Protein AF-L7U438-F1 (afdb_monomer_lite)

Radius of gyration: 22.65 Å; chains: 1; bounding box: 56×28×58 Å

Secondary structure (DSSP, 8-state):
---HHHHHHHHHHHHHHHHHHHHHHHHHHHHHHHHHHHHHHHHHHHHHHHHHHHHHHHHHHHHHHS-HHHHHHHHHH-GGGHHHHHHHHHHTT---GGGHHHHHHHHTSS-HHHHHHHHHHHHHH-HHHHHHTTT--TTS-HHHHHHHHHHHHTS---

Foldseek 3Di:
DQDPLNVLLQVLLQVQLQVQLVVLCVPPNPVRSNVRSVVRNVVSNVVSCVVVVVVVVVVLVVLLPDDLVRLLVCCLVPLLCVQVSVVSCVVVVHPCVVCLVVLLVLLLDQDLSSVVSSLVNCVPPVVQLNVLVVVDDSPDGSVVSNVSSVVSVVDPDD

pLDDT: mean 93.41, std 6.25, range [52.19, 97.56]

Organism: Myxococcus stipitatus (strain DSM 14675 / JCM 12634 / Mx s8) (NCBI:txid1278073)

Structure (mmCIF, N/CA/C/O backbone):
data_AF-L7U43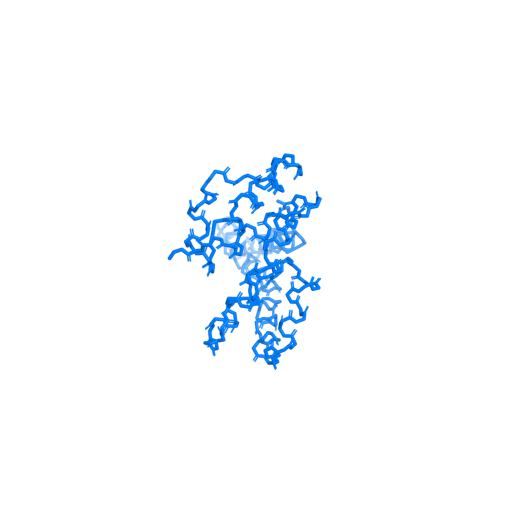8-F1
#
_entry.id   AF-L7U438-F1
#
loop_
_atom_site.group_PDB
_atom_site.id
_atom_site.type_symbol
_atom_site.label_atom_id
_atom_site.label_alt_id
_atom_site.label_comp_id
_atom_site.label_asym_id
_atom_site.label_entity_id
_atom_site.label_seq_id
_atom_site.pdbx_PDB_ins_code
_atom_site.Cartn_x
_atom_site.Cartn_y
_atom_site.Cartn_z
_atom_site.occupancy
_atom_site.B_iso_or_equiv
_atom_site.auth_seq_id
_atom_site.auth_comp_id
_atom_site.auth_asym_id
_atom_site.auth_atom_id
_atom_site.pdbx_PDB_model_num
ATOM 1 N N . MET A 1 1 ? -4.991 7.340 -10.726 1.00 67.12 1 MET A N 1
ATOM 2 C CA . MET A 1 1 ? -4.402 8.659 -10.417 1.00 67.12 1 MET A CA 1
ATOM 3 C C . MET A 1 1 ? -2.962 8.635 -10.878 1.00 67.12 1 MET A C 1
ATOM 5 O O . MET A 1 1 ? -2.288 7.661 -10.583 1.00 67.12 1 MET A O 1
ATOM 9 N N . PHE A 1 2 ? -2.537 9.646 -11.630 1.00 81.62 2 PHE A N 1
ATOM 10 C CA . PHE A 1 2 ? -1.146 9.814 -12.050 1.00 81.62 2 PHE A CA 1
ATOM 11 C C . PHE A 1 2 ? -0.419 10.631 -10.978 1.00 81.62 2 PHE A C 1
ATOM 13 O O . PHE A 1 2 ? -0.888 11.713 -10.623 1.00 81.62 2 PHE A O 1
ATOM 20 N N . THR A 1 3 ? 0.659 10.097 -10.407 1.00 90.25 3 THR A N 1
ATOM 21 C CA . THR A 1 3 ? 1.392 10.730 -9.301 1.00 90.25 3 THR A CA 1
ATOM 22 C C . THR A 1 3 ? 2.642 11.463 -9.790 1.00 90.25 3 THR A C 1
ATOM 24 O O . THR A 1 3 ? 3.120 11.247 -10.904 1.00 90.25 3 THR A O 1
ATOM 27 N N . LEU A 1 4 ? 3.225 12.311 -8.935 1.00 89.06 4 LEU A N 1
ATOM 28 C CA . LEU A 1 4 ? 4.519 12.943 -9.216 1.00 89.06 4 LEU A CA 1
ATOM 29 C C . LEU A 1 4 ? 5.626 11.900 -9.460 1.00 89.06 4 LEU A C 1
ATOM 31 O O . LEU A 1 4 ? 6.494 12.114 -10.302 1.00 89.06 4 LEU A O 1
ATOM 35 N N . PHE A 1 5 ? 5.585 10.759 -8.765 1.00 90.19 5 PHE A N 1
ATOM 36 C CA . PHE A 1 5 ? 6.540 9.670 -8.982 1.00 90.19 5 PHE A CA 1
ATOM 37 C C . PHE A 1 5 ? 6.381 9.040 -10.369 1.00 90.19 5 PHE A C 1
ATOM 39 O O . PHE A 1 5 ? 7.384 8.743 -11.016 1.00 90.19 5 PHE A O 1
ATOM 46 N N . ASP A 1 6 ? 5.145 8.900 -10.855 1.00 89.19 6 ASP A N 1
ATOM 47 C CA . ASP A 1 6 ? 4.881 8.417 -12.213 1.00 89.19 6 ASP A CA 1
ATOM 48 C C . ASP A 1 6 ? 5.417 9.402 -13.256 1.00 89.19 6 ASP A C 1
ATOM 50 O O . ASP A 1 6 ? 6.069 8.986 -14.213 1.00 89.19 6 ASP A O 1
ATOM 54 N N . LEU A 1 7 ? 5.2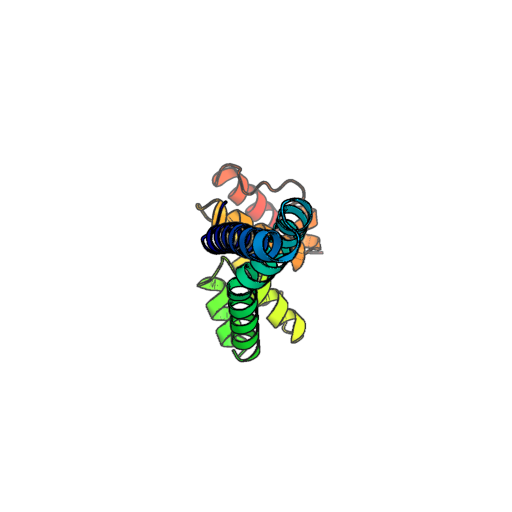33 10.709 -13.031 1.00 92.12 7 LEU A N 1
ATOM 55 C CA . LEU A 1 7 ? 5.797 11.749 -13.893 1.00 92.12 7 LEU A CA 1
ATOM 56 C C . LEU A 1 7 ? 7.324 11.656 -13.964 1.00 92.12 7 LEU A C 1
ATOM 58 O O . LEU A 1 7 ? 7.888 11.618 -15.056 1.00 92.12 7 LEU A O 1
ATOM 62 N N . LEU A 1 8 ? 7.991 11.584 -12.809 1.00 92.06 8 LEU A N 1
ATOM 63 C CA . LEU A 1 8 ? 9.447 11.455 -12.736 1.00 92.06 8 LEU A CA 1
ATOM 64 C C . LEU A 1 8 ? 9.935 10.186 -13.434 1.00 92.06 8 LEU A C 1
ATOM 66 O O . LEU A 1 8 ? 10.928 10.228 -14.158 1.00 92.06 8 LEU A O 1
ATOM 70 N N . ARG A 1 9 ? 9.220 9.070 -13.266 1.00 92.12 9 ARG A N 1
ATOM 71 C CA . ARG A 1 9 ? 9.547 7.807 -13.926 1.00 92.12 9 ARG A CA 1
ATOM 72 C C . ARG A 1 9 ? 9.427 7.903 -15.443 1.00 92.12 9 ARG A C 1
ATOM 74 O O . ARG A 1 9 ? 10.328 7.443 -16.144 1.00 92.12 9 ARG A O 1
ATOM 81 N N . VAL A 1 10 ? 8.357 8.510 -15.952 1.00 94.25 10 VAL A N 1
ATOM 82 C CA . VAL A 1 10 ? 8.166 8.724 -17.394 1.00 94.25 10 VAL A CA 1
ATOM 83 C C . VAL A 1 10 ? 9.264 9.630 -17.945 1.00 94.25 10 VAL A C 1
ATOM 85 O O . VAL A 1 10 ? 9.916 9.262 -18.919 1.00 94.25 10 VAL A O 1
ATOM 88 N N . LEU A 1 11 ? 9.540 10.763 -17.292 1.00 95.12 11 LEU A N 1
ATOM 89 C CA . LEU A 1 11 ? 10.595 11.686 -17.717 1.00 95.12 11 LEU A CA 1
ATOM 90 C C . LEU A 1 11 ? 11.974 11.020 -17.715 1.00 95.12 11 LEU A C 1
ATOM 92 O O . LEU A 1 11 ? 12.700 11.129 -18.698 1.00 95.12 11 LEU A O 1
ATOM 96 N N . ALA A 1 12 ? 12.321 10.281 -16.660 1.00 94.31 12 ALA A N 1
ATOM 97 C CA . ALA A 1 12 ? 13.590 9.563 -16.582 1.00 94.31 12 ALA A CA 1
ATOM 98 C C . ALA A 1 12 ? 13.711 8.484 -17.669 1.00 94.31 12 ALA A C 1
ATOM 100 O O . ALA A 1 12 ? 14.783 8.316 -18.243 1.00 94.31 12 ALA A O 1
ATOM 101 N N . THR A 1 13 ? 12.615 7.795 -18.000 1.00 95.75 13 THR A N 1
ATOM 102 C CA . THR A 1 13 ? 12.566 6.815 -19.098 1.00 95.75 13 THR A CA 1
ATOM 103 C C . THR A 1 13 ? 12.819 7.487 -20.447 1.00 95.75 13 THR A C 1
ATOM 105 O O . THR A 1 13 ? 13.662 7.025 -21.211 1.00 95.75 13 THR A O 1
ATOM 108 N N . LEU A 1 14 ? 12.134 8.599 -20.733 1.00 96.06 14 LEU A N 1
ATOM 109 C CA . LEU A 1 14 ? 12.297 9.339 -21.988 1.00 96.06 14 LEU A CA 1
ATOM 110 C C . LEU A 1 14 ? 13.705 9.929 -22.121 1.00 96.06 14 LEU A C 1
ATOM 112 O O . LEU A 1 14 ? 14.334 9.788 -23.166 1.00 96.06 14 LEU A O 1
ATOM 116 N N . MET A 1 15 ? 14.223 10.531 -21.048 1.00 96.06 15 MET A N 1
ATOM 117 C CA . MET A 1 15 ? 15.588 11.061 -21.006 1.00 96.06 15 MET A CA 1
ATOM 118 C C . MET A 1 15 ? 16.623 9.951 -21.172 1.00 96.06 15 MET A C 1
ATOM 120 O O . MET A 1 15 ? 17.565 10.101 -21.945 1.00 96.06 15 MET A O 1
ATOM 124 N N . GLY A 1 16 ? 16.431 8.820 -20.493 1.00 95.00 16 GLY A N 1
ATOM 125 C CA . GLY A 1 16 ? 17.288 7.651 -20.630 1.00 95.00 16 GLY A CA 1
ATOM 126 C C . GLY A 1 16 ? 17.307 7.129 -22.064 1.00 95.00 16 GLY A C 1
ATOM 127 O O . GLY A 1 16 ? 18.382 6.893 -22.607 1.00 95.00 16 GLY A O 1
ATOM 128 N N . ALA A 1 17 ? 16.143 7.014 -22.708 1.00 95.38 17 ALA A N 1
ATOM 129 C CA . ALA A 1 17 ? 16.046 6.586 -24.100 1.00 95.38 17 ALA A CA 1
ATOM 130 C C . ALA A 1 17 ? 16.703 7.584 -25.067 1.00 95.38 17 ALA A C 1
ATOM 132 O O . ALA A 1 17 ? 17.437 7.171 -25.960 1.00 95.38 17 ALA A O 1
ATOM 133 N N . ALA A 1 18 ? 16.503 8.889 -24.868 1.00 95.50 18 ALA A N 1
ATOM 134 C CA . ALA A 1 18 ? 17.122 9.920 -25.698 1.00 95.50 18 ALA A CA 1
ATOM 135 C C . ALA A 1 18 ? 18.657 9.909 -25.581 1.00 95.50 18 ALA A C 1
ATOM 137 O O . ALA A 1 18 ? 19.354 9.862 -26.593 1.00 95.50 18 ALA A O 1
ATOM 138 N N . VAL A 1 19 ? 19.189 9.889 -24.353 1.00 95.44 19 VAL A N 1
ATOM 139 C CA . VAL A 1 19 ? 20.639 9.836 -24.099 1.00 95.44 19 VAL A CA 1
ATOM 140 C C . VAL A 1 19 ? 21.234 8.527 -24.611 1.00 95.44 19 VAL A C 1
ATOM 142 O O . VAL A 1 19 ? 22.263 8.539 -25.282 1.00 95.44 19 VAL A O 1
ATOM 145 N N . GLY A 1 20 ? 20.575 7.400 -24.337 1.00 94.12 20 GLY A N 1
ATOM 146 C CA . GLY A 1 20 ? 21.010 6.090 -24.803 1.00 94.12 20 GLY A CA 1
ATOM 147 C C . GLY A 1 20 ? 21.028 5.995 -26.326 1.00 94.12 20 GLY A C 1
ATOM 148 O O . GLY A 1 20 ? 21.998 5.498 -26.888 1.00 94.12 20 GLY A O 1
ATOM 149 N N . GLY A 1 21 ? 20.003 6.518 -27.002 1.00 93.56 21 GLY A N 1
ATOM 150 C CA . GLY A 1 21 ? 19.932 6.529 -28.461 1.00 93.56 21 GLY A CA 1
ATOM 151 C C . GLY A 1 21 ? 20.969 7.441 -29.106 1.00 93.56 21 GLY A C 1
ATOM 152 O O . GLY A 1 21 ? 21.564 7.063 -30.112 1.00 93.56 21 GLY A O 1
ATOM 153 N N . TRP A 1 22 ? 21.245 8.601 -28.506 1.00 94.56 22 TRP A N 1
ATOM 154 C CA . TRP A 1 22 ? 22.301 9.503 -28.970 1.00 94.56 22 TRP A CA 1
ATOM 155 C C . TRP A 1 22 ? 23.698 8.881 -28.822 1.00 94.56 22 TRP A C 1
ATOM 157 O O . TRP A 1 22 ? 24.481 8.873 -29.771 1.00 94.56 22 TRP A O 1
ATOM 167 N N . LEU A 1 23 ? 23.994 8.281 -27.663 1.00 93.56 23 LEU A N 1
ATOM 168 C CA . LEU A 1 23 ? 25.256 7.566 -27.440 1.00 93.56 23 LEU A CA 1
ATOM 169 C C . LEU A 1 23 ? 25.387 6.346 -28.356 1.00 93.56 23 LEU A C 1
ATOM 171 O O . LEU A 1 23 ? 26.451 6.104 -28.921 1.00 93.56 23 LEU A O 1
ATOM 175 N N . GLY A 1 24 ? 24.306 5.589 -28.531 1.00 92.88 24 GLY A N 1
ATOM 176 C CA . GLY A 1 24 ? 24.285 4.416 -29.392 1.00 92.88 24 GLY A CA 1
ATOM 177 C C . GLY A 1 24 ? 24.537 4.757 -30.860 1.00 92.88 24 GLY A C 1
ATOM 178 O O . GLY A 1 24 ? 25.322 4.070 -31.515 1.00 92.88 24 GLY A O 1
ATOM 179 N N . ASP A 1 25 ? 23.932 5.841 -31.354 1.00 93.44 25 ASP A N 1
ATOM 180 C CA . ASP A 1 25 ? 24.143 6.322 -32.722 1.00 93.44 25 ASP A CA 1
ATOM 181 C C . ASP A 1 25 ? 25.611 6.677 -32.980 1.00 93.44 25 ASP A C 1
ATOM 183 O O . ASP A 1 25 ? 26.197 6.249 -33.974 1.00 93.44 25 ASP A O 1
ATOM 187 N N . SER A 1 26 ? 26.245 7.357 -32.021 1.00 92.06 26 SER A N 1
ATOM 188 C CA . SER A 1 26 ? 27.652 7.760 -32.126 1.00 92.06 26 SER A CA 1
ATOM 189 C C . SER A 1 26 ? 28.641 6.589 -32.233 1.00 92.06 26 SER A C 1
ATOM 191 O O . SER A 1 26 ? 29.740 6.768 -32.755 1.00 92.06 26 SER A O 1
ATOM 193 N N . LEU A 1 27 ? 28.261 5.394 -31.764 1.00 89.56 27 LEU A N 1
ATOM 194 C CA . LEU A 1 27 ? 29.136 4.217 -31.717 1.00 89.56 27 LEU A CA 1
ATOM 195 C C . LEU A 1 27 ? 28.850 3.207 -32.834 1.00 89.56 27 LEU A C 1
ATOM 197 O O . LEU A 1 27 ? 29.784 2.635 -33.392 1.00 89.56 27 LEU A O 1
ATOM 201 N N . PHE A 1 28 ? 27.575 2.964 -33.152 1.00 91.75 28 PHE A N 1
ATOM 202 C CA . PHE A 1 28 ? 27.167 1.903 -34.084 1.00 91.75 28 PHE A CA 1
ATOM 203 C C . PHE A 1 28 ? 26.090 2.358 -35.088 1.00 91.75 28 PHE A C 1
ATOM 205 O O . PHE A 1 28 ? 25.410 1.521 -35.689 1.00 91.75 28 PHE A O 1
ATOM 212 N N . GLY A 1 29 ? 25.903 3.672 -35.260 1.00 92.38 29 GLY A N 1
ATOM 213 C CA . GLY A 1 29 ? 24.893 4.257 -36.143 1.00 92.38 29 GLY A CA 1
ATOM 214 C C . GLY A 1 29 ? 23.467 3.862 -35.750 1.00 92.38 29 GLY A C 1
ATOM 215 O O . GLY A 1 29 ? 23.166 3.609 -34.584 1.00 92.38 29 GLY A O 1
ATOM 216 N N . MET A 1 30 ? 22.583 3.715 -36.739 1.00 93.69 30 MET A N 1
ATOM 217 C CA . MET A 1 30 ? 21.151 3.472 -36.512 1.00 93.69 30 MET A CA 1
ATOM 218 C C . MET A 1 30 ? 20.854 2.255 -35.619 1.00 93.69 30 MET A C 1
ATOM 220 O O . MET A 1 30 ? 20.000 2.331 -34.735 1.00 93.69 30 MET A O 1
ATOM 224 N N . ALA A 1 31 ? 21.567 1.139 -35.811 1.00 94.06 31 ALA A N 1
ATOM 225 C CA . ALA A 1 31 ? 21.389 -0.054 -34.980 1.00 94.06 31 ALA A CA 1
ATOM 226 C C . ALA A 1 31 ? 21.803 0.209 -33.522 1.00 94.06 31 ALA A C 1
ATOM 228 O O . ALA A 1 31 ? 21.106 -0.198 -32.589 1.00 94.06 31 ALA A O 1
ATOM 229 N N . GLY A 1 32 ? 22.899 0.950 -33.333 1.00 94.12 32 GLY A N 1
ATOM 230 C CA . GLY A 1 32 ? 23.331 1.432 -32.027 1.00 94.12 32 GLY A CA 1
ATOM 231 C C . GLY A 1 32 ? 22.313 2.357 -31.384 1.00 94.12 32 GLY A C 1
ATOM 232 O O . GLY A 1 32 ? 22.028 2.199 -30.203 1.00 94.12 32 GLY A O 1
ATOM 233 N N . SER A 1 33 ? 21.718 3.271 -32.151 1.00 93.75 33 SER A N 1
ATOM 234 C CA . SER A 1 33 ? 20.703 4.199 -31.651 1.00 93.75 33 SER A CA 1
ATOM 235 C C . SER A 1 33 ? 19.478 3.472 -31.097 1.00 93.75 33 SER A C 1
ATOM 237 O O . SER A 1 33 ? 19.037 3.751 -29.984 1.00 93.75 33 SER A O 1
ATOM 239 N N . ILE A 1 34 ? 18.967 2.472 -31.821 1.00 95.19 34 ILE A N 1
ATOM 240 C CA . ILE A 1 34 ? 17.808 1.685 -31.376 1.00 95.19 34 ILE A CA 1
ATOM 241 C C . ILE A 1 34 ? 18.144 0.914 -30.093 1.00 95.19 34 ILE A C 1
ATOM 243 O O . ILE A 1 34 ? 17.410 1.001 -29.107 1.00 95.19 34 ILE A O 1
ATOM 247 N N . LEU A 1 35 ? 19.265 0.184 -30.079 1.00 95.75 35 LEU A N 1
ATOM 248 C CA . LEU A 1 35 ? 19.684 -0.587 -28.903 1.00 95.75 35 LEU A CA 1
ATOM 249 C C . LEU A 1 35 ? 19.968 0.318 -27.701 1.00 95.75 35 LEU A C 1
ATOM 251 O O . LEU A 1 35 ? 19.525 0.036 -26.587 1.00 95.75 35 LEU A O 1
ATOM 255 N N . GLY A 1 36 ? 20.664 1.426 -27.933 1.00 94.44 36 GLY A N 1
ATOM 256 C CA . GLY A 1 36 ? 20.981 2.420 -26.924 1.00 94.44 36 GLY A CA 1
ATOM 257 C C . GLY A 1 36 ? 19.724 3.045 -26.329 1.00 94.44 36 GLY A C 1
ATOM 258 O O . GLY A 1 36 ? 19.621 3.148 -25.109 1.00 94.44 36 GLY A O 1
ATOM 259 N N . ALA A 1 37 ? 18.730 3.388 -27.152 1.00 95.00 37 ALA A N 1
ATOM 260 C CA . ALA A 1 37 ? 17.464 3.935 -26.675 1.00 95.00 37 ALA A CA 1
ATOM 261 C C . ALA A 1 37 ? 16.680 2.936 -25.813 1.00 95.00 37 ALA A C 1
ATOM 263 O O . ALA A 1 37 ? 16.119 3.318 -24.786 1.00 95.00 37 ALA A O 1
ATOM 264 N N . LEU A 1 38 ? 16.679 1.648 -26.171 1.00 95.44 38 LEU A N 1
ATOM 265 C CA . LEU A 1 38 ? 16.034 0.606 -25.366 1.00 95.44 38 LEU A CA 1
ATOM 266 C C . LEU A 1 38 ? 16.718 0.436 -24.004 1.00 95.44 38 LEU A C 1
ATOM 268 O O . LEU A 1 38 ? 16.056 0.503 -22.966 1.00 95.44 38 LEU A O 1
ATOM 272 N N . VAL A 1 39 ? 18.043 0.264 -23.991 1.00 96.12 39 VAL A N 1
ATOM 273 C CA . VAL A 1 39 ? 18.820 0.099 -22.748 1.00 96.12 39 VAL A CA 1
ATOM 274 C C . VAL A 1 39 ? 18.720 1.349 -21.876 1.00 96.12 39 VAL A C 1
ATOM 276 O O . VAL A 1 39 ? 18.505 1.255 -20.663 1.00 96.12 39 VAL A O 1
ATOM 279 N N . GLY A 1 40 ? 18.834 2.522 -22.494 1.00 95.12 40 GLY A N 1
ATOM 280 C CA . GLY A 1 40 ? 18.710 3.811 -21.835 1.00 95.12 40 GLY A CA 1
ATOM 281 C C . GLY A 1 40 ? 17.318 4.023 -21.249 1.00 95.12 40 GLY A C 1
ATOM 282 O O . GLY A 1 40 ? 17.202 4.442 -20.102 1.00 95.12 40 GLY A O 1
ATOM 283 N N . GLY A 1 41 ? 16.262 3.661 -21.980 1.00 94.50 41 GLY A N 1
ATOM 284 C CA . GLY A 1 41 ? 14.884 3.734 -21.499 1.00 94.50 41 GLY A CA 1
ATOM 285 C C . GLY A 1 41 ? 14.638 2.825 -20.296 1.00 94.50 41 GLY A C 1
ATOM 286 O O . GLY A 1 41 ? 14.122 3.280 -19.275 1.00 94.50 41 GLY A O 1
ATOM 287 N N . VAL A 1 42 ? 15.076 1.563 -20.363 1.00 95.69 42 VAL A N 1
ATOM 288 C CA . VAL A 1 42 ? 14.978 0.620 -19.235 1.00 95.69 42 VAL A CA 1
ATOM 289 C C . VAL A 1 42 ? 15.725 1.158 -18.013 1.00 95.69 42 VAL A C 1
ATOM 291 O O . VAL A 1 42 ? 15.147 1.249 -16.928 1.00 95.69 42 VAL A O 1
ATOM 294 N N . SER A 1 43 ? 16.978 1.580 -18.188 1.00 95.25 43 SER A N 1
ATOM 295 C CA . SER A 1 43 ? 17.801 2.139 -17.107 1.00 95.25 43 SER A CA 1
ATOM 296 C C . SER A 1 43 ? 17.172 3.407 -16.522 1.00 95.25 43 SER A C 1
ATOM 298 O O . SER A 1 43 ? 17.085 3.558 -15.304 1.00 95.25 43 SER A O 1
ATOM 300 N N . GLY A 1 44 ? 16.647 4.283 -17.381 1.00 93.50 44 GLY A N 1
ATOM 301 C CA . GLY A 1 44 ? 15.915 5.487 -17.004 1.00 93.50 44 GLY A CA 1
ATOM 302 C C . GLY A 1 44 ? 14.662 5.182 -16.186 1.00 93.50 44 GLY A C 1
ATOM 303 O O . GLY A 1 44 ? 14.432 5.826 -15.166 1.00 93.50 44 GLY A O 1
ATOM 304 N N . SER A 1 45 ? 13.894 4.147 -16.543 1.00 92.62 45 SER A N 1
ATOM 305 C CA . SER A 1 45 ? 12.752 3.703 -15.734 1.00 92.62 45 SER A CA 1
ATOM 306 C C . SER A 1 45 ? 13.182 3.198 -14.355 1.00 92.62 45 SER A C 1
ATOM 308 O O . SER A 1 45 ? 12.458 3.431 -13.385 1.00 92.62 45 SER A O 1
ATOM 310 N N . PHE A 1 46 ? 14.309 2.488 -14.242 1.00 93.19 46 PHE A N 1
ATOM 311 C CA . PHE A 1 46 ? 14.826 2.042 -12.943 1.00 93.19 46 PHE A CA 1
ATOM 312 C C . PHE A 1 46 ? 15.247 3.228 -12.075 1.00 93.19 46 PHE A C 1
ATOM 314 O O . PHE A 1 46 ? 14.835 3.320 -10.919 1.00 93.19 46 PHE A O 1
ATOM 321 N N . VAL A 1 47 ? 16.004 4.170 -12.643 1.00 93.44 47 VAL A N 1
ATOM 322 C CA . VAL A 1 47 ? 16.436 5.387 -11.942 1.00 93.44 47 VAL A CA 1
ATOM 323 C C . VAL A 1 47 ? 15.232 6.234 -11.531 1.00 93.44 47 VAL A C 1
ATOM 325 O O . VAL A 1 47 ? 15.147 6.681 -10.391 1.00 93.44 47 VAL A O 1
ATOM 328 N N . GLY A 1 48 ? 14.253 6.392 -12.419 1.00 90.06 48 GLY A N 1
ATOM 329 C CA . GLY A 1 48 ? 13.023 7.129 -12.147 1.00 90.06 48 GLY A CA 1
ATOM 330 C C . GLY A 1 48 ? 12.146 6.509 -11.056 1.00 90.06 48 GLY A C 1
ATOM 331 O O . GLY A 1 48 ? 11.371 7.219 -10.422 1.00 90.06 48 GLY A O 1
ATOM 332 N N . ALA A 1 49 ? 12.287 5.208 -10.784 1.00 91.50 49 ALA A N 1
ATOM 333 C CA . ALA A 1 49 ? 11.600 4.533 -9.683 1.00 91.50 49 ALA A CA 1
ATOM 334 C C . ALA A 1 49 ? 12.319 4.680 -8.324 1.00 91.50 49 ALA A C 1
ATOM 336 O O . ALA A 1 49 ? 11.711 4.415 -7.281 1.00 91.50 49 ALA A O 1
ATOM 337 N N . LEU A 1 50 ? 13.585 5.124 -8.300 1.00 93.31 50 LEU A N 1
ATOM 338 C CA . LEU A 1 50 ? 14.368 5.264 -7.064 1.00 93.31 50 LEU A CA 1
ATOM 339 C C . LEU A 1 50 ? 13.714 6.182 -6.022 1.00 93.31 50 LEU A C 1
ATOM 341 O O . LEU A 1 50 ? 13.664 5.769 -4.863 1.00 93.31 50 LEU A O 1
ATOM 345 N N . PRO A 1 51 ? 13.182 7.376 -6.361 1.00 91.62 51 PRO A N 1
ATOM 346 C CA . PRO A 1 51 ? 12.577 8.254 -5.360 1.00 91.62 51 PRO A CA 1
ATOM 347 C C . PRO A 1 51 ? 11.417 7.587 -4.617 1.00 91.62 51 PRO A C 1
ATOM 349 O O . PRO A 1 51 ? 11.336 7.684 -3.394 1.00 91.62 51 PRO A O 1
ATOM 352 N N . PHE A 1 52 ? 10.569 6.843 -5.336 1.00 90.94 52 PHE A N 1
ATOM 353 C CA . PHE A 1 52 ? 9.478 6.080 -4.733 1.00 90.94 52 PHE A CA 1
ATOM 354 C C . PHE A 1 52 ? 10.010 4.999 -3.786 1.00 90.94 52 PHE A C 1
ATOM 356 O O . PHE A 1 52 ? 9.558 4.894 -2.647 1.00 90.94 52 PHE A O 1
ATOM 363 N N . PHE A 1 53 ? 11.013 4.228 -4.219 1.00 91.50 53 PHE A N 1
ATOM 364 C CA . PHE A 1 53 ? 11.615 3.184 -3.388 1.00 91.50 53 PHE A CA 1
ATOM 365 C C . PHE A 1 53 ? 12.264 3.749 -2.117 1.00 91.50 53 PHE A C 1
ATOM 367 O O . PHE A 1 53 ? 12.110 3.188 -1.031 1.00 91.50 53 PHE A O 1
ATOM 374 N N . LEU A 1 54 ? 12.966 4.878 -2.231 1.00 94.25 54 LEU A N 1
ATOM 375 C CA . LEU A 1 54 ? 13.588 5.556 -1.097 1.00 94.25 54 LEU A CA 1
ATOM 376 C C . LEU A 1 54 ? 12.540 6.105 -0.125 1.00 94.25 54 LEU A C 1
ATOM 378 O O . LEU A 1 54 ? 12.685 5.904 1.081 1.00 94.25 54 LEU A O 1
ATOM 382 N N . ALA A 1 55 ? 11.472 6.726 -0.632 1.00 92.50 55 ALA A N 1
ATOM 383 C CA . ALA A 1 55 ? 10.361 7.202 0.187 1.00 92.50 55 ALA A CA 1
ATOM 384 C C . ALA A 1 55 ? 9.674 6.043 0.925 1.00 92.50 55 ALA A C 1
ATOM 386 O O . ALA A 1 55 ? 9.520 6.097 2.144 1.00 92.50 55 ALA A O 1
ATOM 387 N N . ALA A 1 56 ? 9.359 4.950 0.221 1.00 91.19 56 ALA A N 1
ATOM 388 C CA . ALA A 1 56 ? 8.762 3.754 0.813 1.00 91.19 56 ALA A CA 1
ATOM 389 C C . ALA A 1 56 ? 9.675 3.120 1.877 1.00 91.19 56 ALA A C 1
ATOM 391 O O . ALA A 1 56 ? 9.222 2.755 2.962 1.00 91.19 56 ALA A O 1
ATOM 392 N N . ARG A 1 57 ? 10.986 3.034 1.610 1.00 94.75 57 ARG A N 1
ATOM 393 C CA . ARG A 1 57 ? 11.977 2.542 2.578 1.00 94.75 57 ARG A CA 1
ATOM 394 C C . ARG A 1 57 ? 12.090 3.452 3.798 1.00 94.75 57 ARG A C 1
ATOM 396 O O . ARG A 1 57 ? 12.244 2.943 4.907 1.00 94.75 57 ARG A O 1
ATOM 403 N N . SER A 1 58 ? 12.046 4.768 3.603 1.00 95.94 58 SER A N 1
ATOM 404 C CA . SER A 1 58 ? 12.078 5.741 4.695 1.00 95.94 58 SER A CA 1
ATOM 405 C C . SER A 1 58 ? 10.837 5.614 5.570 1.00 95.94 58 SER A C 1
ATOM 407 O O . SER A 1 58 ? 10.978 5.439 6.776 1.00 95.94 58 SER A O 1
ATOM 409 N N . LEU A 1 59 ? 9.647 5.586 4.961 1.00 94.69 59 LEU A N 1
ATOM 410 C CA . LEU A 1 59 ? 8.380 5.401 5.666 1.00 94.69 59 LEU A CA 1
ATOM 411 C C . LEU A 1 59 ? 8.371 4.091 6.457 1.00 94.69 59 LEU A C 1
ATOM 413 O O . LEU A 1 59 ? 8.046 4.089 7.638 1.00 94.69 59 LEU A O 1
ATOM 417 N N . ARG A 1 60 ? 8.806 2.981 5.848 1.00 94.88 60 ARG A N 1
ATOM 418 C CA . ARG A 1 60 ? 8.909 1.694 6.547 1.00 94.88 60 ARG A CA 1
ATOM 419 C C . ARG A 1 60 ? 9.827 1.778 7.767 1.00 94.88 60 ARG A C 1
ATOM 421 O O . ARG A 1 60 ? 9.465 1.292 8.829 1.00 94.88 60 ARG A O 1
ATOM 428 N N . ARG A 1 61 ? 11.002 2.404 7.637 1.00 96.19 61 ARG A N 1
ATOM 429 C CA . ARG A 1 61 ? 11.928 2.598 8.768 1.00 96.19 61 ARG A CA 1
ATOM 430 C C . ARG A 1 61 ? 11.341 3.494 9.854 1.00 96.19 61 ARG A C 1
ATOM 432 O O . ARG A 1 61 ? 11.625 3.282 11.025 1.00 96.19 61 ARG A O 1
ATOM 439 N N . GLU A 1 62 ? 10.581 4.509 9.468 1.00 96.75 62 GLU A N 1
ATOM 440 C CA . GLU A 1 62 ? 9.908 5.409 10.400 1.00 96.75 62 GLU A CA 1
ATOM 441 C C . GLU A 1 62 ? 8.833 4.666 11.201 1.00 96.75 62 GLU A C 1
ATOM 443 O O . GLU A 1 62 ? 8.845 4.735 12.428 1.00 96.75 62 GLU A O 1
ATOM 448 N N . LEU A 1 63 ? 7.977 3.885 10.531 1.00 96.44 63 LEU A N 1
ATOM 449 C CA . LEU A 1 63 ? 6.972 3.041 11.185 1.00 96.44 63 LEU A CA 1
ATOM 450 C C . LEU A 1 63 ? 7.626 2.016 12.122 1.00 96.44 63 LEU A C 1
ATOM 452 O O . LEU A 1 63 ? 7.228 1.908 13.277 1.00 96.44 63 LEU A O 1
ATOM 456 N N . GLN A 1 64 ? 8.693 1.351 11.669 1.00 95.56 64 GLN A N 1
ATOM 457 C CA . GLN A 1 64 ? 9.457 0.382 12.468 1.00 95.56 64 GLN A CA 1
ATOM 458 C C . GLN A 1 64 ? 10.088 0.972 13.733 1.00 95.56 64 GLN A C 1
ATOM 460 O O . GLN A 1 64 ? 10.300 0.256 14.706 1.00 95.56 64 GLN A O 1
ATOM 465 N N . ARG A 1 65 ? 10.421 2.266 13.731 1.00 96.38 65 ARG A N 1
ATOM 466 C CA . ARG A 1 65 ? 11.016 2.944 14.892 1.00 96.38 65 ARG A CA 1
ATOM 467 C C . ARG A 1 65 ? 9.981 3.560 15.826 1.00 96.38 65 ARG A C 1
ATOM 469 O O . ARG A 1 65 ? 10.311 3.813 16.979 1.00 96.38 65 ARG A O 1
ATOM 476 N N . ALA A 1 66 ? 8.778 3.845 15.336 1.00 96.62 66 ALA A N 1
ATOM 477 C CA . ALA A 1 66 ? 7.703 4.379 16.160 1.00 96.62 66 ALA A CA 1
ATOM 478 C C . ALA A 1 66 ? 7.216 3.316 17.153 1.00 96.62 66 ALA A C 1
ATOM 480 O O . ALA A 1 66 ? 7.099 2.146 16.794 1.00 96.62 66 ALA A O 1
ATOM 481 N N . ASP A 1 67 ? 6.911 3.711 18.388 1.00 96.56 67 ASP A N 1
ATOM 482 C CA . ASP A 1 67 ? 6.278 2.835 19.374 1.00 96.56 67 ASP A CA 1
ATOM 483 C C . ASP A 1 67 ? 4.796 2.570 19.036 1.00 96.56 67 ASP A C 1
ATOM 485 O O . ASP A 1 67 ? 4.173 3.297 18.256 1.00 96.56 67 ASP A O 1
ATOM 489 N N . SER A 1 68 ? 4.216 1.523 19.624 1.00 95.06 68 SER A N 1
ATOM 490 C CA . SER A 1 68 ? 2.846 1.088 19.323 1.00 95.06 68 SER A CA 1
ATOM 491 C C . SER A 1 68 ? 1.779 2.133 19.678 1.00 95.06 68 SER A C 1
ATOM 493 O O . SER A 1 68 ? 0.772 2.239 18.977 1.00 95.06 68 SER A O 1
ATOM 495 N N . ALA A 1 69 ? 1.994 2.950 20.717 1.00 94.62 69 ALA A N 1
ATOM 496 C CA . ALA A 1 69 ? 1.055 4.010 21.088 1.00 94.62 69 ALA A CA 1
ATOM 497 C C . ALA A 1 69 ? 1.085 5.161 20.068 1.00 94.62 69 ALA A C 1
ATOM 499 O O . ALA A 1 69 ? 0.039 5.679 19.670 1.00 94.62 69 ALA A O 1
ATOM 500 N N . SER A 1 70 ? 2.277 5.524 19.590 1.00 95.94 70 SER A N 1
ATOM 501 C CA . SER A 1 70 ? 2.476 6.483 18.503 1.00 95.94 70 SER A CA 1
ATOM 502 C C . SER A 1 70 ? 1.850 5.994 17.196 1.00 95.94 70 SER A C 1
ATOM 504 O O . SER A 1 70 ? 1.128 6.748 16.541 1.00 95.94 70 SER A O 1
ATOM 506 N N . LEU A 1 71 ? 2.036 4.717 16.846 1.00 95.62 71 LEU A N 1
ATOM 507 C CA . LEU A 1 71 ? 1.374 4.095 15.694 1.00 95.62 71 LEU A CA 1
ATOM 508 C C . LEU A 1 71 ? -0.156 4.141 15.818 1.00 95.62 71 LEU A C 1
ATOM 510 O O . LEU A 1 71 ? -0.829 4.512 14.858 1.00 95.62 71 LEU A O 1
ATOM 514 N N . GLY A 1 72 ? -0.702 3.860 17.004 1.00 93.31 72 GLY A N 1
ATOM 515 C CA . GLY A 1 72 ? -2.137 3.978 17.272 1.00 93.31 72 GLY A CA 1
ATOM 516 C C . GLY A 1 72 ? -2.676 5.396 17.058 1.00 93.31 72 GLY A C 1
ATOM 517 O O . GLY A 1 72 ? -3.704 5.574 16.409 1.00 93.31 72 GLY A O 1
ATOM 518 N N . ARG A 1 73 ? -1.951 6.423 17.519 1.00 94.12 73 ARG A N 1
ATOM 519 C CA . ARG A 1 73 ? -2.315 7.830 17.267 1.00 94.12 73 ARG A CA 1
ATOM 520 C C . ARG A 1 73 ? -2.255 8.172 15.778 1.00 94.12 73 ARG A C 1
ATOM 522 O O . ARG A 1 73 ? -3.191 8.746 15.225 1.00 94.12 73 ARG A O 1
ATOM 529 N N . ARG A 1 74 ? -1.181 7.756 15.101 1.00 95.12 74 ARG A N 1
ATOM 530 C CA . ARG A 1 74 ? -1.009 7.966 13.658 1.00 95.12 74 ARG A CA 1
ATOM 531 C C . ARG A 1 74 ? -2.093 7.289 12.833 1.00 95.12 74 ARG A C 1
ATOM 533 O O . ARG A 1 74 ? -2.423 7.809 11.777 1.00 95.12 74 ARG A O 1
ATOM 540 N N . LEU A 1 75 ? -2.659 6.171 13.286 1.00 93.81 75 LEU A N 1
ATOM 541 C CA . LEU A 1 75 ? -3.760 5.505 12.589 1.00 93.81 75 LEU A CA 1
ATOM 542 C C . LEU A 1 75 ? -4.975 6.434 12.421 1.00 93.81 75 LEU A C 1
ATOM 544 O O . LEU A 1 75 ? -5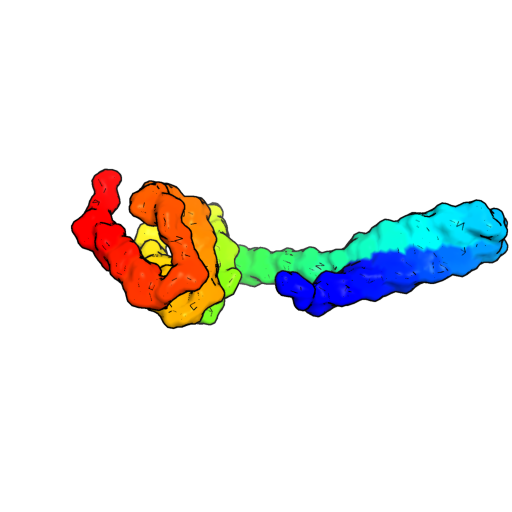.621 6.413 11.374 1.00 93.81 75 LEU A O 1
ATOM 548 N N . GLN A 1 76 ? -5.248 7.276 13.423 1.00 88.81 76 GLN A N 1
ATOM 549 C CA . GLN A 1 76 ? -6.346 8.247 13.404 1.00 88.81 76 GLN A CA 1
ATOM 550 C C . GLN A 1 76 ? -6.016 9.470 12.535 1.00 88.81 76 GLN A C 1
ATOM 552 O O . GLN A 1 76 ? -6.859 9.950 11.777 1.00 88.81 76 GLN A O 1
ATOM 557 N N . GLU A 1 77 ? -4.778 9.961 12.611 1.00 92.56 77 GLU A N 1
ATOM 558 C CA . GLU A 1 77 ? -4.330 11.163 11.894 1.00 92.56 77 GLU A CA 1
ATOM 559 C C . GLU A 1 77 ? -4.023 10.897 10.407 1.00 92.56 77 GLU A C 1
ATOM 561 O O . GLU A 1 77 ? -4.287 11.731 9.540 1.00 92.56 77 GLU A O 1
ATOM 566 N N . GLN A 1 78 ? -3.469 9.723 10.096 1.00 95.25 78 GLN A N 1
ATOM 567 C CA . GLN A 1 78 ? -2.871 9.366 8.805 1.00 95.25 78 GLN A CA 1
ATOM 568 C C . GLN A 1 78 ? -3.612 8.186 8.159 1.00 95.25 78 GLN A C 1
ATOM 570 O O . GLN A 1 78 ? -3.018 7.180 7.764 1.00 95.25 78 GLN A O 1
ATOM 575 N N . TYR A 1 79 ? -4.932 8.324 8.015 1.00 94.06 79 TYR A N 1
ATOM 576 C CA . TYR A 1 79 ? -5.821 7.271 7.503 1.00 94.06 79 TYR A CA 1
ATOM 577 C C . TYR A 1 79 ? -5.380 6.655 6.159 1.00 94.06 79 TYR A C 1
ATOM 579 O O . TYR A 1 79 ? -5.617 5.471 5.915 1.00 94.06 79 TYR A O 1
ATOM 587 N N . PHE A 1 80 ? -4.712 7.425 5.292 1.00 93.81 80 PHE A N 1
ATOM 588 C CA . PHE A 1 80 ? -4.266 6.987 3.963 1.00 93.81 80 PHE A CA 1
ATOM 589 C C . PHE A 1 80 ? -3.165 5.908 4.016 1.00 93.81 80 PHE A C 1
ATOM 591 O O . PHE A 1 80 ? -3.044 5.102 3.092 1.00 93.81 80 PHE A O 1
ATOM 598 N N . ILE A 1 81 ? -2.413 5.820 5.121 1.00 94.38 81 ILE A N 1
ATOM 599 C CA . ILE A 1 81 ? -1.447 4.737 5.388 1.00 94.38 81 ILE A CA 1
ATOM 600 C C . ILE A 1 81 ? -1.922 3.763 6.475 1.00 94.38 81 ILE A C 1
ATOM 602 O O . ILE A 1 81 ? -1.118 2.988 6.988 1.00 94.38 81 ILE A O 1
ATOM 606 N N . SER A 1 82 ? -3.215 3.763 6.818 1.00 95.50 82 SER A N 1
ATOM 607 C CA . SER A 1 82 ? -3.771 2.906 7.881 1.00 95.50 82 SER A CA 1
ATOM 608 C C . SER A 1 82 ? -3.397 1.429 7.730 1.00 95.50 82 SER A C 1
ATOM 610 O O . SER A 1 82 ? -2.940 0.812 8.685 1.00 95.50 82 SER A O 1
ATOM 612 N N . HIS A 1 83 ? -3.484 0.888 6.515 1.00 93.81 83 HIS A N 1
ATOM 613 C CA . HIS A 1 83 ? -3.088 -0.487 6.210 1.00 93.81 83 HIS A CA 1
ATOM 614 C C . HIS A 1 83 ? -1.600 -0.786 6.478 1.00 93.81 83 HIS A C 1
ATOM 616 O O . HIS A 1 83 ? -1.271 -1.896 6.880 1.00 93.81 83 HIS A O 1
ATOM 622 N N . LEU A 1 84 ? -0.695 0.184 6.292 1.00 95.25 84 LEU A N 1
ATOM 623 C CA . LEU A 1 84 ? 0.733 0.013 6.600 1.00 95.25 84 LEU A CA 1
ATOM 624 C C . LEU A 1 84 ? 0.992 0.071 8.106 1.00 95.25 84 LEU A C 1
ATOM 626 O O . LEU A 1 84 ? 1.828 -0.670 8.613 1.00 95.25 84 LEU A O 1
ATOM 630 N N . ILE A 1 85 ? 0.272 0.945 8.814 1.00 97.00 85 ILE A N 1
ATOM 631 C CA . ILE A 1 85 ? 0.353 1.054 10.274 1.00 97.00 85 ILE A CA 1
ATOM 632 C C . ILE A 1 85 ? -0.152 -0.238 10.923 1.00 97.00 85 ILE A C 1
ATOM 634 O O . ILE A 1 85 ? 0.531 -0.791 11.780 1.00 97.00 85 ILE A O 1
ATOM 638 N N . LEU A 1 86 ? -1.308 -0.747 10.484 1.00 97.38 86 LEU A N 1
ATOM 639 C CA . LEU A 1 86 ? -1.856 -2.015 10.968 1.00 97.38 86 LEU A CA 1
ATOM 640 C C . LEU A 1 86 ? -0.936 -3.195 10.646 1.00 97.38 86 LEU A C 1
ATOM 642 O O . LEU A 1 86 ? -0.715 -4.015 11.525 1.00 97.38 86 LEU A O 1
ATOM 646 N N . ALA A 1 87 ? -0.334 -3.244 9.451 1.00 96.75 87 ALA A N 1
ATOM 647 C CA . ALA A 1 87 ? 0.644 -4.281 9.108 1.00 96.75 87 ALA A CA 1
ATOM 648 C C . ALA A 1 87 ? 1.851 -4.287 10.056 1.00 96.75 87 ALA A C 1
ATOM 650 O O . ALA A 1 87 ? 2.343 -5.346 10.431 1.00 96.75 87 ALA A O 1
ATOM 651 N N . GLU A 1 88 ? 2.348 -3.108 10.436 1.00 97.56 88 GLU A N 1
ATOM 652 C CA . GLU A 1 88 ? 3.469 -2.995 11.370 1.00 97.56 88 GLU A CA 1
ATOM 653 C C . GLU A 1 88 ? 3.064 -3.376 12.802 1.00 97.56 88 GLU A C 1
ATOM 655 O O . GLU A 1 88 ? 3.845 -4.016 13.499 1.00 97.56 88 GLU A O 1
ATOM 660 N N . LEU A 1 89 ? 1.853 -3.023 13.242 1.00 96.94 89 LEU A N 1
ATOM 661 C CA . LEU A 1 89 ? 1.319 -3.444 14.543 1.00 96.94 89 LEU A CA 1
ATOM 662 C C . LEU A 1 89 ? 1.114 -4.967 14.602 1.00 96.94 89 LEU A C 1
ATOM 664 O O . LEU A 1 89 ? 1.518 -5.602 15.573 1.00 96.94 89 LEU A O 1
ATOM 668 N N . ASP A 1 90 ? 0.571 -5.557 13.537 1.00 96.88 90 ASP A N 1
ATOM 669 C CA . ASP A 1 90 ? 0.395 -7.006 13.386 1.00 96.88 90 ASP A CA 1
ATOM 670 C C . ASP A 1 90 ? 1.738 -7.746 13.412 1.00 96.88 90 ASP A C 1
ATOM 672 O O . ASP A 1 90 ? 1.922 -8.719 14.142 1.00 96.88 90 ASP A O 1
ATOM 676 N N . ALA A 1 91 ? 2.739 -7.216 12.698 1.00 96.81 91 ALA A N 1
ATOM 677 C CA . ALA A 1 91 ? 4.099 -7.756 12.691 1.00 96.81 91 ALA A CA 1
ATOM 678 C C . ALA A 1 91 ? 4.765 -7.749 14.081 1.00 96.81 91 ALA A C 1
ATOM 680 O O . ALA A 1 91 ? 5.733 -8.479 14.300 1.00 96.81 91 ALA A O 1
ATOM 681 N N . ARG A 1 92 ? 4.256 -6.939 15.018 1.00 96.31 92 ARG A N 1
ATOM 682 C CA . ARG A 1 92 ? 4.685 -6.887 16.425 1.00 96.31 92 ARG A CA 1
ATOM 683 C C . ARG A 1 92 ? 3.807 -7.720 17.356 1.00 96.31 92 ARG A C 1
ATOM 685 O O . ARG A 1 92 ? 4.023 -7.683 18.564 1.00 96.31 92 ARG A O 1
ATOM 692 N N . SER A 1 93 ? 2.837 -8.453 16.810 1.00 96.19 93 SER A N 1
ATOM 693 C CA . SER A 1 93 ? 1.852 -9.229 17.567 1.00 96.19 93 SER A CA 1
ATOM 694 C C . SER A 1 93 ? 1.048 -8.375 18.556 1.00 96.19 93 SER A C 1
ATOM 696 O O . SER A 1 93 ? 0.675 -8.842 19.631 1.00 96.19 93 SER A O 1
ATOM 698 N N . GLU A 1 94 ? 0.800 -7.109 18.209 1.00 96.69 94 GLU A N 1
ATOM 699 C CA . GLU A 1 94 ? -0.113 -6.254 18.965 1.00 96.69 94 GLU A CA 1
ATOM 700 C C . GLU A 1 94 ? -1.558 -6.706 18.748 1.00 96.69 94 GLU A C 1
ATOM 702 O O . GLU A 1 94 ? -1.934 -7.121 17.651 1.00 96.69 94 GLU A O 1
ATOM 707 N N . ASP A 1 95 ? -2.392 -6.564 19.778 1.00 95.38 95 ASP A N 1
ATOM 708 C CA . ASP A 1 95 ? -3.825 -6.800 19.637 1.00 95.38 95 ASP A CA 1
ATOM 709 C C . ASP A 1 95 ? -4.439 -5.745 18.707 1.00 95.38 95 ASP A C 1
ATOM 711 O O . ASP A 1 95 ? -4.518 -4.557 19.043 1.00 95.38 95 ASP A O 1
ATOM 715 N N . LEU A 1 96 ? -4.855 -6.187 17.519 1.00 96.25 96 LEU A N 1
ATOM 716 C CA . LEU A 1 96 ? -5.480 -5.321 16.530 1.00 96.25 96 LEU A CA 1
ATOM 717 C C . LEU A 1 96 ? -6.948 -5.031 16.847 1.00 96.25 96 LEU A C 1
ATOM 719 O O . LEU A 1 96 ? -7.451 -4.013 16.380 1.00 96.25 96 LEU A O 1
ATOM 723 N N . ALA A 1 97 ? -7.626 -5.848 17.662 1.00 94.81 97 ALA A N 1
ATOM 724 C CA . ALA A 1 97 ? -9.055 -5.688 17.944 1.00 94.81 97 ALA A CA 1
ATOM 725 C C . ALA A 1 97 ? -9.381 -4.288 18.490 1.00 94.81 97 ALA A C 1
ATOM 727 O O . ALA A 1 97 ? -10.376 -3.675 18.103 1.00 94.81 97 ALA A O 1
ATOM 728 N N . ARG A 1 98 ? -8.477 -3.708 19.292 1.00 94.44 98 ARG A N 1
ATOM 729 C CA . ARG A 1 98 ? -8.613 -2.340 19.827 1.00 94.44 98 ARG A CA 1
ATOM 730 C C . ARG A 1 98 ? -8.678 -1.236 18.761 1.00 94.44 98 ARG A C 1
ATOM 732 O O . ARG A 1 98 ? -9.057 -0.113 19.075 1.00 94.44 98 ARG A O 1
ATOM 739 N N . PHE A 1 99 ? -8.261 -1.512 17.525 1.00 95.69 99 PHE A N 1
ATOM 740 C CA . PHE A 1 99 ? -8.273 -0.549 16.421 1.00 95.69 99 PHE A CA 1
ATOM 741 C C . PHE A 1 99 ? -9.463 -0.730 15.473 1.00 95.69 99 PHE A C 1
ATOM 743 O O . PHE A 1 99 ? -9.668 0.122 14.605 1.00 95.69 99 PHE A O 1
ATOM 750 N N . GLU A 1 100 ? -10.259 -1.791 15.635 1.00 94.88 100 GLU A N 1
ATOM 751 C CA . GLU A 1 100 ? -11.394 -2.108 14.761 1.00 94.88 100 GLU A CA 1
ATOM 752 C C . GLU A 1 100 ? -12.379 -0.937 14.681 1.00 94.88 100 GLU A C 1
ATOM 754 O O . GLU A 1 100 ? -12.734 -0.495 13.589 1.00 94.88 100 GLU A O 1
ATOM 759 N N . GLU A 1 101 ? -12.739 -0.356 15.828 1.00 93.69 101 GLU A N 1
ATOM 760 C CA . GLU A 1 101 ? -13.667 0.776 15.904 1.00 93.69 101 GLU A CA 1
ATOM 761 C C . GLU A 1 101 ? -13.178 1.981 15.086 1.00 93.69 101 GLU A C 1
ATOM 763 O O . GLU A 1 101 ? -13.951 2.605 14.359 1.00 93.69 101 GLU A O 1
ATOM 768 N N . SER A 1 102 ? -11.871 2.267 15.117 1.00 94.44 102 SER A N 1
ATOM 769 C CA . SER A 1 102 ? -11.284 3.350 14.317 1.00 94.44 102 SER A CA 1
ATOM 770 C C . SER A 1 102 ? -11.398 3.074 12.813 1.00 94.44 102 SER A C 1
ATOM 772 O O . SER A 1 102 ? -11.649 3.990 12.030 1.00 94.44 102 SER A O 1
ATOM 774 N N . ILE A 1 103 ? -11.259 1.814 12.391 1.00 96.44 103 ILE A N 1
ATOM 775 C CA . ILE A 1 103 ? -11.421 1.416 10.986 1.00 96.44 103 ILE A CA 1
ATOM 776 C C . ILE A 1 103 ? -12.888 1.487 10.553 1.00 96.44 103 ILE A C 1
ATOM 778 O O . ILE A 1 103 ? -13.183 2.022 9.481 1.00 96.44 103 ILE A O 1
ATOM 782 N N . LEU A 1 104 ? -13.819 1.036 11.395 1.00 95.62 104 LEU A N 1
ATOM 783 C CA . LEU A 1 104 ? -15.254 1.166 11.134 1.00 95.62 104 LEU A CA 1
ATOM 784 C C . LEU A 1 104 ? -15.688 2.639 11.082 1.00 95.62 104 LEU A C 1
ATOM 786 O O . LEU A 1 104 ? -16.517 3.005 10.249 1.00 95.62 104 LEU A O 1
ATOM 790 N N . ALA A 1 105 ? -15.094 3.514 11.896 1.00 95.56 105 ALA A N 1
ATOM 791 C CA . ALA A 1 105 ? -15.326 4.956 11.824 1.00 95.56 105 ALA A CA 1
ATOM 792 C C . ALA A 1 105 ? -14.858 5.556 10.482 1.00 95.56 105 ALA A C 1
ATOM 794 O O . ALA A 1 105 ? -15.554 6.396 9.905 1.00 95.56 105 ALA A O 1
ATOM 795 N N . LEU A 1 106 ? -13.729 5.093 9.922 1.00 96.31 106 LEU A N 1
ATOM 796 C CA . LEU A 1 106 ? -13.291 5.498 8.576 1.00 96.31 106 LEU A CA 1
ATOM 797 C C . LEU A 1 106 ? -14.300 5.084 7.496 1.00 96.31 106 LEU A C 1
ATOM 799 O O . LEU A 1 106 ? -14.572 5.866 6.583 1.00 96.31 106 LEU A O 1
ATOM 803 N N . MET A 1 107 ? -14.891 3.893 7.618 1.00 97.12 107 MET A N 1
ATOM 804 C CA . MET A 1 107 ? -15.927 3.395 6.701 1.00 97.12 107 MET A CA 1
ATOM 805 C C . MET A 1 107 ? -17.248 4.175 6.794 1.00 97.12 107 MET A C 1
ATOM 807 O O . MET A 1 107 ? -17.995 4.243 5.826 1.00 97.12 107 MET A O 1
ATOM 811 N N . GLN A 1 108 ? -17.514 4.839 7.916 1.00 96.88 108 GLN A N 1
ATOM 812 C CA . GLN A 1 108 ? -18.696 5.692 8.105 1.00 96.88 108 GLN A CA 1
ATOM 813 C C . GLN A 1 108 ? -18.463 7.165 7.723 1.00 96.88 108 GLN A C 1
ATOM 815 O O . GLN A 1 108 ? -19.373 7.998 7.830 1.00 96.88 108 GLN A O 1
ATOM 820 N N . SER A 1 109 ? -17.246 7.507 7.287 1.00 96.75 109 SER A N 1
ATOM 821 C CA . SER A 1 109 ? -16.862 8.874 6.937 1.00 96.75 109 SER A CA 1
ATOM 822 C C . SER A 1 109 ? -17.600 9.386 5.697 1.00 96.75 109 SER A C 1
ATOM 824 O O . SER A 1 109 ? -17.909 8.633 4.776 1.00 96.75 109 SER A O 1
ATOM 826 N N . GLU A 1 110 ? -17.821 10.698 5.629 1.00 97.00 110 GLU A N 1
ATOM 827 C CA . GLU A 1 110 ? -18.415 11.364 4.459 1.00 97.00 110 GLU A CA 1
ATOM 828 C C . GLU A 1 110 ? -17.497 11.316 3.232 1.00 97.00 110 GLU A C 1
ATOM 830 O O . GLU A 1 110 ? -17.967 11.238 2.096 1.00 97.00 110 GLU A O 1
ATOM 835 N N . SER A 1 111 ? -16.179 11.268 3.453 1.00 96.44 111 SER A N 1
ATOM 836 C CA . SER A 1 111 ? -15.186 11.142 2.386 1.00 96.44 111 SER A CA 1
ATOM 837 C C . SER A 1 111 ? -15.138 9.715 1.837 1.00 96.44 111 SER A C 1
ATOM 839 O O . SER A 1 111 ? -14.794 8.777 2.559 1.00 96.44 111 SER A O 1
ATOM 841 N N . SER A 1 112 ? -15.415 9.556 0.540 1.00 95.94 112 SER A N 1
ATOM 842 C CA . SER A 1 112 ? -15.304 8.267 -0.160 1.00 95.94 112 SER A CA 1
ATOM 843 C C . SER A 1 112 ? -13.887 7.691 -0.118 1.00 95.94 112 SER A C 1
ATOM 845 O O . SER A 1 112 ? -13.717 6.479 -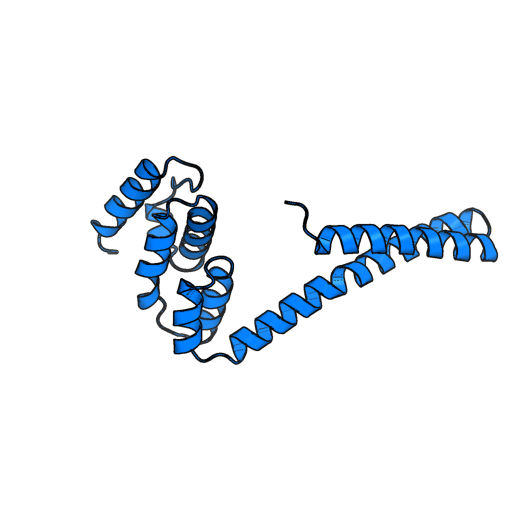0.013 1.00 95.94 112 SER A O 1
ATOM 847 N N . ASP A 1 113 ? -12.863 8.547 -0.121 1.00 95.12 113 ASP A N 1
ATOM 848 C CA . ASP A 1 113 ? -11.466 8.129 -0.008 1.00 95.12 113 ASP A CA 1
ATOM 849 C C . ASP A 1 113 ? -11.162 7.523 1.372 1.00 95.12 113 ASP A C 1
ATOM 851 O O . ASP A 1 113 ? -10.607 6.427 1.475 1.00 95.12 113 ASP A O 1
ATOM 855 N N . ARG A 1 114 ? -11.641 8.165 2.448 1.00 96.81 114 ARG A N 1
ATOM 856 C CA . ARG A 1 114 ? -11.547 7.609 3.809 1.00 96.81 114 ARG A CA 1
ATOM 857 C C . ARG A 1 114 ? -12.276 6.273 3.919 1.00 96.81 114 ARG A C 1
ATOM 859 O O . ARG A 1 114 ? -11.710 5.329 4.468 1.00 96.81 114 ARG A O 1
ATOM 866 N N . ARG A 1 115 ? -13.476 6.161 3.334 1.00 97.06 115 ARG A N 1
ATOM 867 C CA . ARG A 1 115 ? -14.229 4.897 3.292 1.00 97.06 115 ARG A CA 1
ATOM 868 C C . ARG A 1 115 ? -13.472 3.799 2.556 1.00 97.06 115 ARG A C 1
ATOM 870 O O . ARG A 1 115 ? -13.443 2.665 3.025 1.00 97.06 115 ARG A O 1
ATOM 877 N N . ARG A 1 116 ? -12.837 4.129 1.429 1.00 96.00 116 ARG A N 1
ATOM 878 C CA . ARG A 1 116 ? -12.018 3.198 0.645 1.00 96.00 116 ARG A CA 1
ATOM 879 C C . ARG A 1 116 ? -10.820 2.690 1.447 1.00 96.00 116 ARG A C 1
ATOM 881 O O . ARG A 1 116 ? -10.559 1.489 1.444 1.00 96.00 116 ARG A O 1
ATOM 888 N N . HIS A 1 117 ? -10.114 3.577 2.147 1.00 96.06 117 HIS A N 1
ATOM 889 C CA . HIS A 1 117 ? -8.994 3.197 3.010 1.00 96.06 117 HIS A CA 1
ATOM 890 C C . HIS A 1 117 ? -9.442 2.372 4.225 1.00 96.06 117 HIS A C 1
ATOM 892 O O . HIS A 1 117 ? -8.813 1.359 4.527 1.00 96.06 117 HIS A O 1
ATOM 898 N N . GLY A 1 118 ? -10.553 2.745 4.869 1.00 96.50 118 GLY A N 1
ATOM 899 C CA . GLY A 1 118 ? -11.168 1.951 5.935 1.00 96.50 118 GLY A CA 1
ATOM 900 C C . GLY A 1 118 ? -11.526 0.541 5.460 1.00 96.50 118 GLY A C 1
ATOM 901 O O . GLY A 1 118 ? -11.132 -0.439 6.082 1.00 96.50 118 GLY A O 1
ATOM 902 N N . TRP A 1 119 ? -12.168 0.424 4.294 1.00 96.81 119 TRP A N 1
ATOM 903 C CA . TRP A 1 119 ? -12.530 -0.866 3.706 1.00 96.81 119 TRP A CA 1
ATOM 904 C C . TRP A 1 119 ? -11.317 -1.729 3.340 1.00 96.81 119 TRP A C 1
ATOM 906 O O . TRP A 1 119 ? -11.307 -2.929 3.614 1.00 96.81 119 TRP A O 1
ATOM 916 N N . ALA A 1 120 ? -10.268 -1.136 2.763 1.00 95.69 120 ALA A N 1
ATOM 917 C CA . ALA A 1 120 ? -9.028 -1.851 2.463 1.00 95.69 120 ALA A CA 1
ATOM 918 C C . ALA A 1 120 ? -8.364 -2.411 3.735 1.00 95.69 120 ALA A C 1
ATOM 920 O O . ALA A 1 120 ? -7.918 -3.562 3.747 1.00 95.69 120 ALA A O 1
ATOM 921 N N . SER A 1 121 ? -8.346 -1.621 4.812 1.00 97.12 121 SER A N 1
ATOM 922 C CA . SER A 1 121 ? -7.855 -2.046 6.125 1.00 97.12 121 SER A CA 1
ATOM 923 C C . SER A 1 121 ? -8.734 -3.145 6.731 1.00 97.12 121 SER A C 1
ATOM 925 O O . SER A 1 121 ? -8.203 -4.158 7.183 1.00 97.12 121 SER A O 1
ATOM 927 N N . LEU A 1 122 ? -10.066 -3.020 6.661 1.00 96.69 122 LEU A N 1
ATOM 928 C CA . LEU A 1 122 ? -10.988 -4.041 7.166 1.00 96.69 122 LEU A CA 1
ATOM 929 C C . LEU A 1 122 ? -10.775 -5.392 6.468 1.00 96.69 122 LEU A C 1
ATOM 931 O O . LEU A 1 122 ? -10.622 -6.414 7.128 1.00 96.69 122 LEU A O 1
ATOM 935 N N . ARG A 1 123 ? -10.681 -5.394 5.132 1.00 96.31 123 ARG A N 1
ATOM 936 C CA . ARG A 1 123 ? -10.443 -6.611 4.336 1.00 96.31 123 ARG A CA 1
ATOM 937 C C . ARG A 1 123 ? -9.129 -7.313 4.650 1.00 96.31 123 ARG A C 1
ATOM 939 O O . ARG A 1 123 ? -9.057 -8.528 4.502 1.00 96.31 123 ARG A O 1
ATOM 946 N N . SER A 1 124 ? -8.101 -6.551 5.010 1.00 95.81 124 SER A N 1
ATOM 947 C CA . SER A 1 124 ? -6.755 -7.092 5.213 1.00 95.81 124 SER A CA 1
ATOM 948 C C . SER A 1 124 ? -6.566 -7.644 6.625 1.00 95.81 124 SER A C 1
ATOM 950 O O . SER A 1 124 ? -5.924 -8.675 6.780 1.00 95.81 124 SER A O 1
ATOM 952 N N . PHE A 1 125 ? -7.139 -6.981 7.637 1.00 96.81 125 PHE A N 1
ATOM 953 C CA . PHE A 1 125 ? -6.853 -7.271 9.049 1.00 96.81 125 PHE A CA 1
ATOM 954 C C . PHE A 1 125 ? -8.050 -7.818 9.839 1.00 96.81 125 PHE A C 1
ATOM 956 O O . PHE A 1 125 ? -7.859 -8.379 10.910 1.00 96.81 125 PHE A O 1
ATOM 963 N N . TYR A 1 126 ? -9.275 -7.708 9.313 1.00 95.62 126 TYR A N 1
ATOM 964 C CA . TYR A 1 126 ? -10.506 -8.161 9.976 1.00 95.62 126 TYR A CA 1
ATOM 965 C C . TYR A 1 126 ? -11.367 -8.995 9.006 1.00 95.62 126 TYR A C 1
ATOM 967 O O . TYR A 1 126 ? -12.493 -8.613 8.669 1.00 95.62 126 TYR A O 1
ATOM 975 N N . PRO A 1 127 ? -10.854 -10.139 8.512 1.00 94.75 127 PRO A N 1
ATOM 976 C CA . PRO A 1 127 ? -11.468 -10.883 7.411 1.00 94.75 127 PRO A CA 1
ATOM 977 C C . PRO A 1 127 ? -12.894 -11.366 7.709 1.00 94.75 127 PRO A C 1
ATOM 979 O O . PRO A 1 127 ? -13.742 -11.309 6.820 1.00 94.75 127 PRO A O 1
ATOM 982 N N . ALA A 1 128 ? -13.196 -11.764 8.950 1.00 93.44 128 ALA A N 1
ATOM 983 C CA . ALA A 1 128 ? -14.548 -12.169 9.351 1.00 93.44 128 ALA A CA 1
ATOM 984 C C . ALA A 1 128 ? -15.561 -11.017 9.205 1.00 93.44 128 ALA A C 1
ATOM 986 O O . ALA A 1 128 ? -16.638 -11.182 8.629 1.00 93.44 128 ALA A O 1
ATOM 987 N N . ARG A 1 129 ? -15.184 -9.808 9.640 1.00 93.31 129 ARG A N 1
ATOM 988 C CA . ARG A 1 129 ? -16.001 -8.596 9.473 1.00 93.31 129 ARG A CA 1
ATOM 989 C C . ARG A 1 129 ? -16.148 -8.209 8.010 1.00 93.31 129 ARG A C 1
ATOM 991 O O . ARG A 1 129 ? -17.240 -7.864 7.567 1.00 93.31 129 ARG A O 1
ATOM 998 N N . ALA A 1 130 ? -15.063 -8.299 7.246 1.00 94.75 130 ALA A N 1
ATOM 999 C CA . ALA A 1 130 ? -15.095 -8.023 5.819 1.00 94.75 130 ALA A CA 1
ATOM 1000 C C . ALA A 1 130 ? -16.011 -8.996 5.060 1.00 94.75 130 ALA A C 1
ATOM 1002 O O . ALA A 1 130 ? -16.711 -8.580 4.142 1.00 94.75 130 ALA A O 1
ATOM 1003 N N . GLN A 1 131 ? -16.060 -10.267 5.463 1.00 94.56 131 GLN A N 1
ATOM 1004 C CA . GLN A 1 131 ? -16.973 -11.252 4.887 1.00 94.56 131 GLN A CA 1
ATOM 1005 C C . GLN A 1 131 ? -18.441 -10.920 5.189 1.00 94.56 131 GLN A C 1
ATOM 1007 O O . GLN A 1 131 ? -19.281 -11.004 4.293 1.00 94.56 131 GLN A O 1
ATOM 1012 N N . ALA A 1 132 ? -18.752 -10.472 6.408 1.00 93.88 132 ALA A N 1
ATOM 1013 C CA . ALA A 1 132 ? -20.091 -9.994 6.761 1.00 93.88 132 ALA A CA 1
ATOM 1014 C C . ALA A 1 132 ? -20.511 -8.740 5.962 1.00 93.88 132 ALA A C 1
ATOM 1016 O O . ALA A 1 132 ? -21.699 -8.504 5.751 1.00 93.88 132 ALA A O 1
ATOM 1017 N N . LEU A 1 133 ? -19.536 -7.975 5.465 1.00 94.56 133 LEU A N 1
ATOM 1018 C CA . LEU A 1 133 ? -19.706 -6.801 4.609 1.00 94.56 133 LEU A CA 1
ATOM 1019 C C . LEU A 1 133 ? -19.306 -7.063 3.143 1.00 94.56 133 LEU A C 1
ATOM 1021 O O . LEU A 1 133 ? -18.852 -6.152 2.457 1.00 94.56 133 LEU A O 1
ATOM 1025 N N . ALA A 1 134 ? -19.477 -8.284 2.623 1.00 91.62 134 ALA A N 1
ATOM 1026 C CA . ALA A 1 134 ? -18.998 -8.655 1.282 1.00 91.62 134 ALA A CA 1
ATOM 1027 C C . ALA A 1 134 ? -19.483 -7.732 0.141 1.00 91.62 134 ALA A C 1
ATOM 1029 O O . ALA A 1 134 ? -18.773 -7.553 -0.847 1.00 91.62 134 ALA A O 1
ATOM 1030 N N . ASN A 1 135 ? -20.663 -7.123 0.295 1.00 93.62 135 ASN A N 1
ATOM 1031 C CA . ASN A 1 135 ? -21.271 -6.213 -0.682 1.00 93.62 135 ASN A CA 1
ATOM 1032 C C . ASN A 1 135 ? -21.029 -4.724 -0.370 1.00 93.62 135 ASN A C 1
ATOM 1034 O O . ASN A 1 135 ? -21.726 -3.864 -0.909 1.00 93.62 135 ASN A O 1
ATOM 1038 N N . TYR A 1 136 ? -20.095 -4.408 0.529 1.00 95.88 136 TYR A N 1
ATOM 1039 C CA . TYR A 1 136 ? -19.771 -3.028 0.863 1.00 95.88 136 TYR A CA 1
ATOM 1040 C C . TYR A 1 136 ? -19.087 -2.328 -0.314 1.00 95.88 136 TYR A C 1
ATOM 1042 O O . TYR A 1 136 ? -18.023 -2.746 -0.782 1.00 95.88 136 TYR A O 1
ATOM 1050 N N . ASP A 1 137 ? -19.682 -1.221 -0.759 1.00 95.75 137 ASP A N 1
ATOM 1051 C CA . ASP A 1 137 ? -19.124 -0.348 -1.785 1.00 95.75 137 ASP A CA 1
ATOM 1052 C C . ASP A 1 137 ? -18.767 1.015 -1.185 1.00 95.75 137 ASP A C 1
ATOM 1054 O O . ASP A 1 137 ? -19.630 1.828 -0.863 1.00 95.75 137 ASP A O 1
ATOM 1058 N N . SER A 1 138 ? -17.466 1.300 -1.092 1.00 95.12 138 SER A N 1
ATOM 1059 C CA . SER A 1 138 ? -16.965 2.589 -0.599 1.00 95.12 138 SER A CA 1
ATOM 1060 C C . SER A 1 138 ? -17.419 3.800 -1.430 1.00 95.12 138 SER A C 1
ATOM 1062 O O . SER A 1 138 ? -17.375 4.924 -0.923 1.00 95.12 138 SER A O 1
ATOM 1064 N N . ALA A 1 139 ? -17.835 3.592 -2.684 1.00 95.00 139 ALA A N 1
ATOM 1065 C CA . ALA A 1 139 ? -18.324 4.638 -3.579 1.00 95.00 139 ALA A CA 1
ATOM 1066 C C . ALA A 1 139 ? -19.839 4.889 -3.466 1.00 95.00 139 ALA A C 1
ATOM 1068 O O . ALA A 1 139 ? -20.318 5.882 -4.017 1.00 95.00 139 ALA A O 1
ATOM 1069 N N . ALA A 1 140 ? -20.580 4.051 -2.732 1.00 95.75 140 ALA A N 1
ATOM 1070 C CA . ALA A 1 140 ? -22.000 4.258 -2.471 1.00 95.75 140 ALA A CA 1
ATOM 1071 C C . ALA A 1 140 ? -22.258 5.534 -1.641 1.00 95.75 140 ALA A C 1
ATOM 1073 O O . ALA A 1 140 ? -21.327 6.190 -1.145 1.00 95.75 140 ALA A O 1
ATOM 1074 N N . SER A 1 141 ? -23.540 5.889 -1.482 1.00 96.81 141 SER A N 1
ATOM 1075 C CA . SER A 1 141 ? -23.939 7.028 -0.651 1.00 96.81 141 SER A CA 1
ATOM 1076 C C . SER A 1 141 ? -23.466 6.857 0.793 1.00 96.81 141 SER A C 1
ATOM 1078 O O . SER A 1 141 ? -23.291 5.741 1.295 1.00 96.81 141 SER A O 1
ATOM 1080 N N . VAL A 1 142 ? -23.243 7.985 1.469 1.00 96.94 142 VAL A N 1
ATOM 1081 C CA . VAL A 1 142 ? -22.744 8.004 2.849 1.00 96.94 142 VAL A CA 1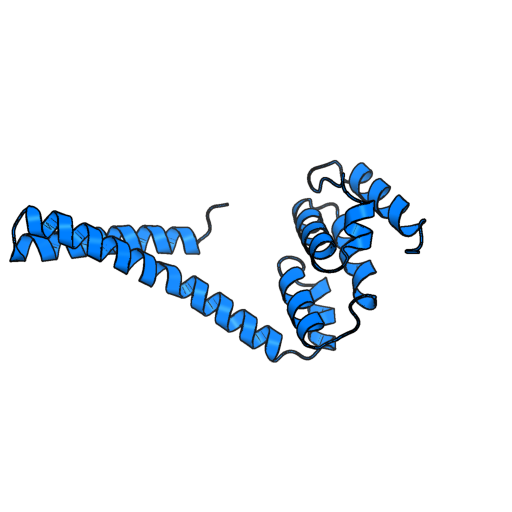
ATOM 1082 C C . VAL A 1 142 ? -23.716 7.273 3.775 1.00 96.94 142 VAL A C 1
ATOM 1084 O O . VAL A 1 142 ? -23.294 6.489 4.620 1.00 96.94 142 VAL A O 1
ATOM 1087 N N . GLU A 1 143 ? -25.015 7.482 3.582 1.00 97.12 143 GLU A N 1
ATOM 1088 C CA . GLU A 1 143 ? -26.092 6.878 4.363 1.00 97.12 14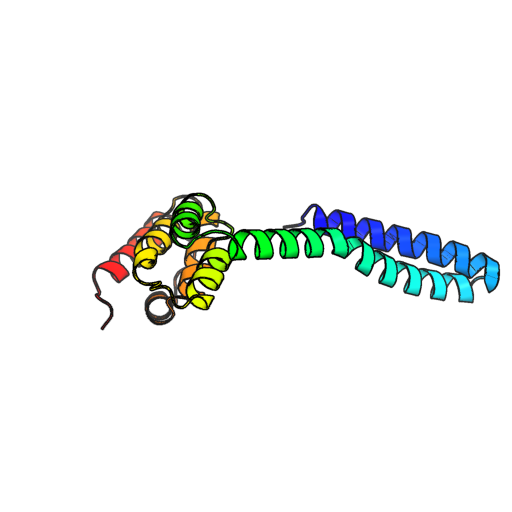3 GLU A CA 1
ATOM 1089 C C . GLU A 1 143 ? -26.115 5.359 4.190 1.00 97.12 143 GLU A C 1
ATOM 1091 O O . GLU A 1 143 ? -26.197 4.639 5.183 1.00 97.12 143 GLU A O 1
ATOM 1096 N N . ALA A 1 144 ? -25.961 4.864 2.956 1.00 95.69 144 ALA A N 1
ATOM 1097 C CA . ALA A 1 144 ? -25.904 3.430 2.685 1.00 95.69 144 ALA A CA 1
ATOM 1098 C C . ALA A 1 144 ? -24.679 2.784 3.348 1.00 95.69 144 ALA A C 1
ATOM 1100 O O . ALA A 1 144 ? -24.804 1.742 3.993 1.00 95.69 144 ALA A O 1
ATOM 1101 N N . CYS A 1 145 ? -23.510 3.430 3.257 1.00 96.62 145 CYS A N 1
ATOM 1102 C CA . CYS A 1 145 ? -22.292 2.953 3.916 1.00 96.62 145 CYS A CA 1
ATOM 1103 C C . CYS A 1 145 ? -22.464 2.911 5.443 1.00 96.62 145 CYS A C 1
ATOM 1105 O O . CYS A 1 145 ? -22.152 1.902 6.074 1.00 96.62 145 CYS A O 1
ATOM 1107 N N . ARG A 1 146 ? -23.002 3.986 6.042 1.00 96.69 146 ARG A N 1
ATOM 1108 C CA . ARG A 1 146 ? -23.266 4.072 7.488 1.00 96.69 146 ARG A CA 1
ATOM 1109 C C . ARG A 1 146 ? -24.246 2.998 7.950 1.00 96.69 146 ARG A C 1
ATOM 1111 O O . ARG A 1 146 ? -23.980 2.335 8.945 1.00 96.69 146 ARG A O 1
ATOM 1118 N N . GLN A 1 147 ? -25.332 2.784 7.210 1.00 95.44 147 GLN A N 1
ATOM 1119 C CA . GLN A 1 147 ? -26.334 1.773 7.541 1.00 95.44 147 GLN A CA 1
ATOM 1120 C C . GLN A 1 147 ? -25.755 0.352 7.494 1.00 95.44 147 GLN A C 1
ATOM 1122 O O . GLN A 1 147 ? -26.001 -0.441 8.402 1.00 95.44 147 GLN A O 1
ATOM 1127 N N . GLN A 1 148 ? -24.946 0.034 6.478 1.00 94.06 148 GLN A N 1
ATOM 1128 C CA . GLN A 1 148 ? -24.274 -1.265 6.392 1.00 94.06 148 GLN A CA 1
ATOM 1129 C C . GLN A 1 148 ? -23.318 -1.487 7.569 1.00 94.06 148 GLN A C 1
ATOM 1131 O O . GLN A 1 148 ? -23.370 -2.538 8.207 1.00 94.06 148 GLN A O 1
ATOM 1136 N N . VAL A 1 149 ? -22.487 -0.496 7.904 1.00 94.56 149 VAL A N 1
ATOM 1137 C CA . VAL A 1 149 ? -21.561 -0.606 9.041 1.00 94.56 149 VAL A CA 1
ATOM 1138 C C . VAL A 1 149 ? -22.313 -0.705 10.373 1.00 94.56 149 VAL A C 1
ATOM 1140 O O . VAL A 1 149 ? -21.940 -1.522 11.209 1.00 94.56 149 VAL A O 1
ATOM 1143 N N . ALA A 1 150 ? -23.401 0.045 10.567 1.00 92.88 150 ALA A N 1
ATOM 1144 C CA . ALA A 1 150 ? -24.209 -0.042 11.785 1.00 92.88 150 ALA A CA 1
ATOM 1145 C C . ALA A 1 150 ? -24.800 -1.451 11.977 1.00 92.88 150 ALA A C 1
ATOM 1147 O O . ALA A 1 150 ? -24.687 -2.024 13.058 1.00 92.88 150 ALA A O 1
ATOM 1148 N N . SER A 1 151 ? -25.313 -2.059 10.899 1.00 90.38 151 SER A N 1
ATOM 1149 C CA . SER A 1 151 ? -25.842 -3.431 10.934 1.00 90.38 151 SER A CA 1
ATOM 1150 C C . SER A 1 151 ? -24.791 -4.494 11.282 1.00 90.38 151 SER A C 1
ATOM 1152 O O . SER A 1 151 ? -25.131 -5.567 11.780 1.00 90.38 151 SER A O 1
ATOM 1154 N N . LEU A 1 152 ? -23.508 -4.204 11.034 1.00 88.56 152 LEU A N 1
ATOM 1155 C CA . LEU A 1 152 ? -22.395 -5.060 11.435 1.00 88.56 152 LEU A CA 1
ATOM 1156 C C . LEU A 1 152 ? -22.097 -4.927 12.935 1.00 88.56 152 LEU A C 1
ATOM 1158 O O . LEU A 1 152 ? -21.818 -5.934 13.577 1.00 88.56 152 LEU A O 1
ATOM 1162 N N . ILE A 1 153 ? -22.146 -3.711 13.488 1.00 84.50 153 ILE A N 1
ATOM 1163 C CA . ILE A 1 153 ? -21.859 -3.448 14.910 1.00 84.50 153 ILE A CA 1
ATOM 1164 C C . ILE A 1 153 ? -22.899 -4.130 15.810 1.00 84.50 153 ILE A C 1
ATOM 1166 O O . ILE A 1 153 ? -22.543 -4.700 16.838 1.00 84.50 153 ILE A O 1
ATOM 1170 N N . GLU A 1 154 ? -24.167 -4.135 15.395 1.00 81.88 154 GLU A N 1
ATOM 1171 C CA . GLU A 1 154 ? -25.266 -4.793 16.119 1.00 81.88 154 GLU A CA 1
ATOM 1172 C C . GLU A 1 154 ? -25.155 -6.328 16.142 1.00 81.88 154 GLU A C 1
ATOM 1174 O O . GLU A 1 154 ? -25.795 -6.986 16.963 1.00 81.88 154 GLU A O 1
ATOM 1179 N N . ARG A 1 155 ? -24.330 -6.913 15.264 1.00 72.94 155 ARG A N 1
ATOM 1180 C CA . ARG A 1 155 ? -24.050 -8.351 15.213 1.00 72.94 155 ARG A CA 1
ATOM 1181 C C . ARG A 1 155 ? -22.660 -8.586 15.816 1.00 72.94 155 ARG A C 1
ATOM 1183 O O . ARG A 1 155 ? -21.661 -8.424 15.104 1.00 72.94 155 ARG A O 1
ATOM 1190 N N . PRO A 1 156 ? -22.542 -8.912 17.118 1.00 60.62 156 PRO A N 1
ATOM 1191 C CA . PRO A 1 156 ? -21.243 -9.245 17.695 1.00 60.62 156 PRO A CA 1
ATOM 1192 C C . PRO A 1 156 ? -20.600 -10.375 16.882 1.00 60.62 156 PRO A C 1
ATOM 1194 O O . PRO A 1 156 ? -21.301 -11.251 16.378 1.00 60.62 156 PRO A O 1
ATOM 1197 N N . ALA A 1 157 ? -19.282 -10.296 16.684 1.00 59.88 157 ALA A N 1
ATOM 1198 C CA . ALA A 1 157 ? -18.542 -11.371 16.036 1.00 59.88 157 ALA A CA 1
ATOM 1199 C C . ALA A 1 157 ? -18.696 -12.636 16.896 1.00 59.88 157 ALA A C 1
ATOM 1201 O O . ALA A 1 157 ? -18.323 -12.606 18.069 1.00 59.88 157 ALA A O 1
ATOM 1202 N N . GLU A 1 158 ? -19.317 -13.675 16.333 1.00 52.19 158 GLU A N 1
ATOM 1203 C CA . GLU A 1 158 ? -19.395 -15.017 16.929 1.00 52.19 158 GLU A CA 1
ATOM 1204 C C . GLU A 1 158 ? -18.028 -15.709 16.933 1.00 52.19 158 GLU A C 1
ATOM 1206 O O . GLU A 1 158 ? -17.268 -15.529 15.948 1.00 52.19 158 GLU A O 1
#

Sequence (158 aa):
MFTLFDLLRVLATLMGAAVGGWLGDSLFGMAGSILGALVGGVSGSFVGALPFFLAARSLRRELQRADSASLGRRLQEQYFISHLILAELDARSEDLARFEESILALMQSESSDRRRHGWASLRSFYPARAQALANYDSAASVEACRQQVASLIERPAE